Protein AF-A0A2A5M7R2-F1 (afdb_monomer)

Structure (mmCIF, N/CA/C/O backbone):
data_AF-A0A2A5M7R2-F1
#
_entry.id   AF-A0A2A5M7R2-F1
#
loop_
_atom_site.group_PDB
_atom_site.id
_atom_site.type_symbol
_atom_site.label_atom_id
_atom_site.label_alt_id
_atom_site.label_comp_id
_atom_site.label_asym_id
_atom_site.label_entity_id
_atom_site.label_seq_id
_atom_site.pdbx_PDB_ins_code
_atom_site.Cartn_x
_atom_site.Cartn_y
_atom_site.Cartn_z
_atom_site.occupancy
_atom_site.B_iso_or_equiv
_atom_site.auth_seq_id
_atom_site.auth_comp_id
_atom_site.auth_asym_id
_atom_site.auth_atom_id
_atom_site.pdbx_PDB_model_num
ATOM 1 N N . ILE A 1 1 ? -10.253 21.722 26.985 1.00 53.09 1 ILE A N 1
ATOM 2 C CA . ILE A 1 1 ? -9.521 22.889 26.438 1.00 53.09 1 ILE A CA 1
ATOM 3 C C . ILE A 1 1 ? -8.121 22.815 27.027 1.00 53.09 1 ILE A C 1
ATOM 5 O O . ILE A 1 1 ? -8.034 22.619 28.236 1.00 53.09 1 ILE A O 1
ATOM 9 N N . SER A 1 2 ? -7.071 22.820 26.198 1.00 48.84 2 SER A N 1
ATOM 10 C CA . SER A 1 2 ? -5.687 22.763 26.700 1.00 48.84 2 SER A CA 1
ATOM 11 C C . SER A 1 2 ? -5.364 24.008 27.546 1.00 48.84 2 SER A C 1
ATOM 13 O O . SER A 1 2 ? -5.821 25.094 27.187 1.00 48.84 2 SER A O 1
ATOM 15 N N . PRO A 1 3 ? -4.591 23.892 28.643 1.00 60.12 3 PRO A N 1
ATOM 16 C CA . PRO A 1 3 ? -4.124 25.047 29.416 1.00 60.12 3 PRO A CA 1
ATOM 17 C C . PRO A 1 3 ? -3.157 25.957 28.640 1.00 60.12 3 PRO A C 1
ATOM 19 O O . PRO A 1 3 ? -2.961 27.103 29.028 1.00 60.12 3 PRO A O 1
ATOM 22 N N . GLU A 1 4 ? -2.546 25.450 27.566 1.00 66.62 4 GLU A N 1
ATOM 23 C CA . GLU A 1 4 ? -1.441 26.109 26.853 1.00 66.62 4 GLU A CA 1
ATOM 24 C C . GLU A 1 4 ? -1.892 26.871 25.593 1.00 66.62 4 GLU A C 1
ATOM 26 O O . GLU A 1 4 ? -1.199 27.774 25.133 1.00 66.62 4 GLU A O 1
ATOM 31 N N . ALA A 1 5 ? -3.061 26.533 25.038 1.00 68.31 5 ALA A N 1
ATOM 32 C CA . ALA A 1 5 ? -3.663 27.185 23.871 1.00 68.31 5 ALA A CA 1
ATOM 33 C C . ALA A 1 5 ? -5.148 26.776 23.737 1.00 68.31 5 ALA A C 1
ATOM 35 O O . ALA A 1 5 ? -5.530 25.721 24.253 1.00 68.31 5 ALA A O 1
ATOM 36 N N . PRO A 1 6 ? -6.003 27.526 23.008 1.00 74.50 6 PRO A N 1
ATOM 37 C CA . PRO A 1 6 ? -7.401 27.159 22.754 1.00 74.50 6 PRO A CA 1
ATOM 38 C C . PRO A 1 6 ? -7.508 26.019 21.723 1.00 74.50 6 PRO A C 1
ATOM 40 O O . PRO A 1 6 ? -8.129 26.153 20.673 1.00 74.50 6 PRO A O 1
ATOM 43 N N . VAL A 1 7 ? -6.875 24.883 22.016 1.00 75.75 7 VAL A N 1
ATOM 44 C CA . VAL A 1 7 ? -6.846 23.695 21.161 1.00 75.75 7 VAL A CA 1
ATOM 45 C C . VAL A 1 7 ? -7.734 22.589 21.724 1.00 75.75 7 VAL A C 1
ATOM 47 O O . VAL A 1 7 ? -7.932 22.450 22.942 1.00 75.75 7 VAL A O 1
ATOM 50 N N . LEU A 1 8 ? -8.275 21.788 20.809 1.00 74.31 8 LEU A N 1
ATOM 51 C CA . LEU A 1 8 ? -8.975 20.554 21.131 1.00 74.31 8 LEU A CA 1
ATOM 52 C C . LEU A 1 8 ? -7.953 19.513 21.591 1.00 74.31 8 LEU A C 1
ATOM 54 O O . LEU A 1 8 ? -6.970 19.251 20.904 1.00 74.31 8 LEU A O 1
ATOM 58 N N . VAL A 1 9 ? -8.202 18.911 22.752 1.00 78.94 9 VAL A N 1
ATOM 59 C CA . VAL A 1 9 ? -7.419 17.777 23.248 1.00 78.94 9 VAL A CA 1
ATOM 60 C C . VAL A 1 9 ? -8.272 16.536 23.059 1.00 78.94 9 VAL A C 1
ATOM 62 O O . VAL A 1 9 ? -9.350 16.433 23.645 1.00 78.94 9 VAL A O 1
ATOM 65 N N . ALA A 1 10 ? -7.802 15.611 22.229 1.00 77.94 10 ALA A N 1
ATOM 66 C CA . ALA A 1 10 ? -8.436 14.320 22.018 1.00 77.94 10 ALA A CA 1
ATOM 67 C C . ALA A 1 10 ? -7.533 13.222 22.580 1.00 77.94 10 ALA A C 1
ATOM 69 O O . ALA A 1 10 ? -6.323 13.229 22.364 1.00 77.94 10 ALA A O 1
ATOM 70 N N . LYS A 1 11 ? -8.128 12.271 23.301 1.00 82.81 11 LYS A N 1
ATOM 71 C CA . LYS A 1 11 ? -7.448 11.045 23.717 1.00 82.81 11 LYS A CA 1
ATOM 72 C C . LYS A 1 11 ? -7.820 9.942 22.736 1.00 82.81 11 LYS A C 1
ATOM 74 O O . LYS A 1 11 ? -9.005 9.660 22.568 1.00 82.81 11 LYS A O 1
ATOM 79 N N . THR A 1 12 ? -6.828 9.303 22.126 1.00 85.38 12 THR A N 1
ATOM 80 C CA . THR A 1 12 ? -7.059 8.133 21.275 1.00 85.38 12 THR A CA 1
ATOM 81 C C . THR A 1 12 ? -7.643 7.002 22.119 1.00 85.38 12 THR A C 1
ATOM 83 O O . THR A 1 12 ? -7.017 6.544 23.073 1.00 85.38 12 THR A O 1
ATOM 86 N N . LEU A 1 13 ? -8.866 6.579 21.792 1.00 88.94 13 LEU A N 1
ATOM 87 C CA . LEU A 1 13 ? -9.530 5.436 22.431 1.00 88.94 13 LEU A CA 1
ATOM 88 C C . LEU A 1 13 ? -9.372 4.153 21.612 1.00 88.94 13 LEU A C 1
ATOM 90 O O . LEU A 1 13 ? -9.287 3.067 22.175 1.00 88.94 13 LEU A O 1
ATOM 94 N N . LYS A 1 14 ? -9.352 4.290 20.285 1.00 90.75 14 LYS A N 1
ATOM 95 C CA . LYS A 1 14 ? -9.237 3.202 19.319 1.00 90.75 14 LYS A CA 1
ATOM 96 C C . LYS A 1 14 ? -8.554 3.727 18.062 1.00 90.75 14 LYS A C 1
ATOM 98 O O . LYS A 1 14 ? -8.818 4.858 17.658 1.00 90.75 14 LYS A O 1
ATOM 103 N N . GLU A 1 15 ? -7.729 2.891 17.448 1.00 91.56 15 GLU A N 1
ATOM 104 C CA . GLU A 1 15 ? -7.171 3.113 16.119 1.00 91.56 15 GLU A CA 1
ATOM 105 C C . GLU A 1 15 ? -7.594 1.952 15.214 1.00 91.56 15 GLU A C 1
ATOM 107 O O . GLU A 1 15 ? -7.487 0.791 15.604 1.00 91.56 15 GLU A O 1
ATOM 112 N N . ASP A 1 16 ? -8.104 2.269 14.024 1.00 92.12 16 ASP A N 1
ATOM 113 C CA . ASP A 1 16 ? -8.457 1.292 12.995 1.00 92.12 16 ASP A CA 1
ATOM 114 C C . ASP A 1 16 ? -7.755 1.687 11.692 1.00 92.12 16 ASP A C 1
ATOM 116 O O . ASP A 1 16 ? -7.996 2.774 11.161 1.00 92.12 16 ASP A O 1
ATOM 120 N N . LYS A 1 17 ? -6.928 0.794 11.142 1.00 93.44 17 LYS A N 1
ATOM 121 C CA . LYS A 1 17 ? -6.330 0.961 9.810 1.00 93.44 17 LYS A CA 1
ATOM 122 C C . LYS A 1 17 ? -7.195 0.263 8.767 1.00 93.44 17 LYS A C 1
ATOM 124 O O . LYS A 1 17 ? -7.695 -0.837 8.997 1.00 93.44 17 LYS A O 1
ATOM 129 N N . ARG A 1 18 ? -7.403 0.914 7.624 1.00 94.50 18 ARG A N 1
ATOM 130 C CA . ARG A 1 18 ? -8.214 0.386 6.519 1.00 94.50 18 ARG A CA 1
ATOM 131 C C . ARG A 1 18 ? -7.524 0.641 5.192 1.00 94.50 18 ARG A C 1
ATOM 133 O O . ARG A 1 18 ? -6.861 1.660 5.022 1.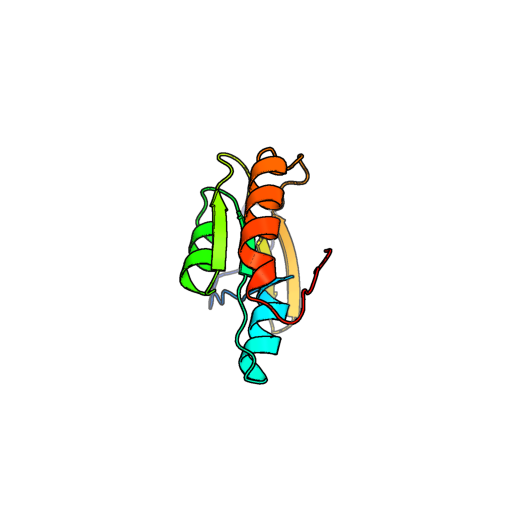00 94.50 18 ARG A O 1
ATOM 140 N N . LEU A 1 19 ? -7.733 -0.275 4.255 1.00 95.31 19 LEU A N 1
ATOM 141 C CA . LEU A 1 19 ? -7.317 -0.112 2.869 1.00 95.31 19 LEU A CA 1
ATOM 142 C C . LEU A 1 19 ? -8.122 1.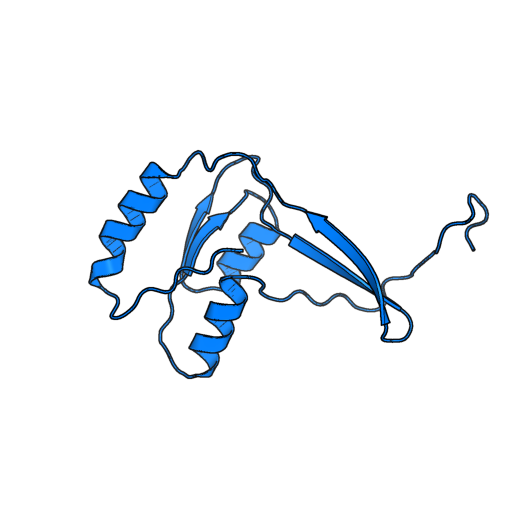029 2.222 1.00 95.31 19 LEU A C 1
ATOM 144 O O . LEU A 1 19 ? -9.333 1.131 2.422 1.00 95.31 19 LEU A O 1
ATOM 148 N N . GLY A 1 20 ? -7.443 1.896 1.472 1.00 93.69 20 GLY A N 1
ATOM 149 C CA . GLY A 1 20 ? -8.022 3.050 0.777 1.00 93.69 20 GLY A CA 1
ATOM 150 C C . GLY A 1 20 ? -7.680 3.050 -0.715 1.00 93.69 20 GLY A C 1
ATOM 151 O O . GLY A 1 20 ? -6.860 2.251 -1.160 1.00 93.69 20 GLY A O 1
ATOM 152 N N . GLY A 1 21 ? -8.319 3.926 -1.496 1.00 93.62 21 GLY A N 1
ATOM 153 C CA . GLY A 1 21 ? -8.060 4.060 -2.937 1.00 93.62 21 GLY A CA 1
ATOM 154 C C . GLY A 1 21 ? -8.147 2.724 -3.686 1.00 93.62 21 GLY A C 1
ATOM 155 O O . GLY A 1 21 ? -9.072 1.936 -3.461 1.00 93.62 21 GLY A O 1
ATOM 156 N N . ALA A 1 22 ? -7.136 2.430 -4.507 1.00 95.50 22 ALA A N 1
ATOM 157 C CA . ALA A 1 22 ? -7.015 1.166 -5.235 1.00 95.50 22 ALA A CA 1
ATOM 158 C C . ALA A 1 22 ? -7.039 -0.074 -4.318 1.00 95.50 22 ALA A C 1
ATOM 160 O O . ALA A 1 22 ? -7.607 -1.105 -4.675 1.00 95.50 22 ALA A O 1
ATOM 161 N N . ALA A 1 23 ? -6.502 0.019 -3.098 1.00 96.38 23 ALA A N 1
ATOM 162 C CA . ALA A 1 23 ? -6.521 -1.087 -2.142 1.00 96.38 23 ALA A CA 1
ATOM 163 C C . ALA A 1 23 ? -7.932 -1.373 -1.589 1.00 96.38 23 ALA A C 1
ATOM 165 O O . ALA A 1 23 ? -8.257 -2.511 -1.252 1.00 96.38 23 ALA A O 1
ATOM 166 N N . ASN A 1 24 ? -8.805 -0.362 -1.531 1.00 96.69 24 ASN A N 1
ATOM 167 C CA . ASN A 1 24 ? -10.218 -0.570 -1.208 1.00 96.69 24 ASN A CA 1
ATOM 168 C C . ASN A 1 24 ? -10.959 -1.253 -2.370 1.00 96.69 24 ASN A C 1
ATOM 170 O O . ASN A 1 24 ? -11.775 -2.145 -2.144 1.00 96.69 24 ASN A O 1
ATOM 174 N N . VAL A 1 25 ? -10.637 -0.888 -3.617 1.00 96.69 25 VAL A N 1
ATOM 175 C CA . VAL A 1 25 ? -11.150 -1.584 -4.811 1.00 96.69 25 VAL A CA 1
ATOM 176 C C . VAL A 1 25 ? -10.716 -3.051 -4.801 1.00 96.69 25 VAL A C 1
ATOM 178 O O . VAL A 1 25 ? -11.551 -3.934 -4.993 1.00 96.69 25 VAL A O 1
ATOM 181 N N . TYR A 1 26 ? -9.447 -3.321 -4.482 1.00 97.12 26 TYR A N 1
ATOM 182 C CA . TYR A 1 26 ? -8.926 -4.674 -4.290 1.00 97.12 26 TYR A CA 1
ATOM 183 C C . TYR A 1 26 ? -9.751 -5.465 -3.268 1.00 97.12 26 TYR A C 1
ATOM 185 O O . TYR A 1 26 ? -10.197 -6.575 -3.562 1.00 97.12 26 TYR A O 1
ATOM 193 N N . ALA A 1 27 ? -9.992 -4.888 -2.085 1.00 96.88 27 ALA A N 1
ATOM 194 C CA . ALA A 1 27 ? -10.744 -5.544 -1.018 1.00 96.88 27 ALA A CA 1
ATOM 195 C C . ALA A 1 27 ? -12.185 -5.876 -1.442 1.00 96.88 27 ALA A C 1
ATOM 197 O O . ALA A 1 27 ? -12.678 -6.969 -1.159 1.00 96.88 27 ALA A O 1
ATOM 198 N N . ASN A 1 28 ? -12.837 -4.968 -2.173 1.00 97.00 28 ASN A N 1
ATOM 199 C CA . ASN A 1 28 ? -14.178 -5.191 -2.712 1.00 97.00 28 ASN A CA 1
ATOM 200 C C . ASN A 1 28 ? -14.203 -6.295 -3.779 1.00 97.00 28 ASN A C 1
ATOM 202 O O . ASN A 1 28 ? -15.088 -7.140 -3.770 1.00 97.00 28 ASN A O 1
ATOM 206 N N . LEU A 1 29 ? -13.227 -6.337 -4.687 1.00 96.94 29 LEU A N 1
ATOM 207 C CA . LEU A 1 29 ? -13.152 -7.403 -5.692 1.00 96.94 29 LEU A CA 1
ATOM 208 C C . LEU A 1 29 ? -12.863 -8.767 -5.048 1.00 96.94 29 LEU A C 1
ATOM 210 O O . LEU A 1 29 ? -13.481 -9.769 -5.414 1.00 96.94 29 LEU A O 1
ATOM 214 N N . LYS A 1 30 ? -11.982 -8.806 -4.041 1.00 96.81 30 LYS A N 1
ATOM 215 C CA . LYS A 1 30 ? -11.722 -10.017 -3.251 1.00 96.81 30 LYS A CA 1
ATOM 216 C C . LYS A 1 30 ? -12.971 -10.509 -2.521 1.00 96.81 30 LYS A C 1
ATOM 218 O O . LYS A 1 30 ? -13.213 -11.713 -2.515 1.00 96.81 30 LYS A O 1
ATOM 223 N N . SER A 1 31 ? -13.780 -9.617 -1.942 1.00 96.94 31 SER A N 1
ATOM 224 C CA . SER A 1 31 ? -15.012 -10.012 -1.238 1.00 96.94 31 SER A CA 1
ATOM 225 C C . SER A 1 31 ? -16.083 -10.585 -2.175 1.00 96.94 31 SER A C 1
ATOM 227 O O . SER A 1 31 ? -16.886 -11.412 -1.749 1.00 96.94 31 SER A O 1
ATOM 229 N N . LEU A 1 32 ? -16.044 -10.220 -3.460 1.00 97.25 32 LEU A N 1
ATOM 230 C CA . LEU A 1 32 ? -16.872 -10.804 -4.520 1.00 97.25 32 LEU A CA 1
ATOM 231 C C . LEU A 1 32 ? -16.325 -12.140 -5.064 1.00 97.25 32 LEU A C 1
ATOM 233 O O . LEU A 1 32 ? -16.931 -12.729 -5.957 1.00 97.25 32 LEU A O 1
ATOM 237 N N . GLY A 1 33 ? -15.196 -12.631 -4.542 1.00 97.00 33 GLY A N 1
ATOM 238 C CA . GLY A 1 33 ? -14.599 -13.913 -4.927 1.00 97.00 33 GLY A CA 1
ATOM 239 C C . GLY A 1 33 ? -13.645 -13.853 -6.122 1.00 97.00 33 GLY A C 1
ATOM 240 O O . GLY A 1 33 ? -13.248 -14.903 -6.627 1.00 97.00 33 GLY A O 1
ATOM 241 N N . ALA A 1 34 ? -13.252 -12.662 -6.584 1.00 96.88 34 ALA A N 1
ATOM 242 C CA . ALA A 1 34 ? -12.238 -12.543 -7.630 1.00 96.88 34 ALA A CA 1
ATOM 243 C C . ALA A 1 34 ? -10.841 -12.922 -7.099 1.00 96.88 34 ALA A C 1
ATOM 245 O O . ALA A 1 34 ? -10.508 -12.649 -5.941 1.00 96.88 34 ALA A O 1
ATOM 246 N N . ASP A 1 35 ? -9.979 -13.495 -7.949 1.00 96.00 35 ASP A N 1
ATOM 247 C CA . ASP A 1 35 ? -8.539 -13.436 -7.683 1.00 96.00 35 ASP A CA 1
ATOM 248 C C . ASP A 1 35 ? -8.013 -12.085 -8.161 1.00 96.00 35 ASP A C 1
ATOM 250 O O . ASP A 1 35 ? -8.214 -11.695 -9.308 1.00 96.00 35 ASP A O 1
ATOM 254 N N . VAL A 1 36 ? -7.393 -11.352 -7.245 1.00 97.19 36 VAL A N 1
ATOM 255 C CA . VAL A 1 36 ? -7.005 -9.957 -7.432 1.00 97.19 36 VAL A CA 1
ATOM 256 C C . VAL A 1 36 ? -5.543 -9.834 -7.054 1.00 97.19 36 VAL A C 1
ATOM 258 O O . VAL A 1 36 ? -5.106 -10.405 -6.047 1.00 97.19 36 VAL A O 1
ATOM 261 N N . PHE A 1 37 ? -4.815 -9.072 -7.859 1.00 97.38 37 PHE A N 1
ATOM 262 C CA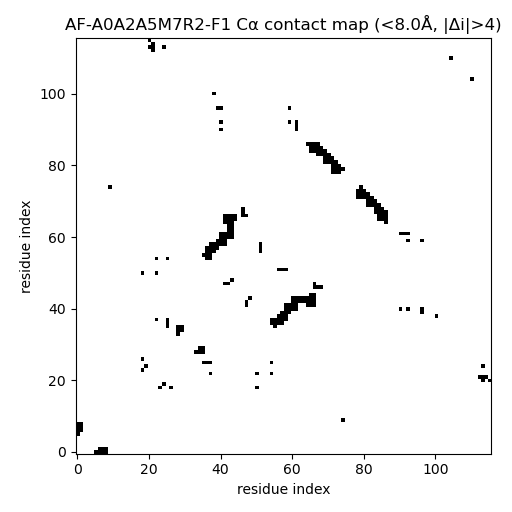 . PHE A 1 37 ? -3.415 -8.741 -7.670 1.00 97.38 37 PHE A CA 1
ATOM 263 C C . PHE A 1 37 ? -3.267 -7.221 -7.681 1.00 97.38 37 PHE A C 1
ATOM 265 O O . PHE A 1 37 ? -3.840 -6.557 -8.544 1.00 97.38 37 PHE A O 1
ATOM 272 N N . ALA A 1 38 ? -2.557 -6.675 -6.699 1.00 97.56 38 ALA A N 1
ATOM 273 C CA . ALA A 1 38 ? -2.259 -5.249 -6.631 1.00 97.56 38 ALA A CA 1
ATOM 274 C C . ALA A 1 38 ? -0.888 -4.957 -7.256 1.00 97.56 38 ALA A C 1
ATOM 276 O O . ALA A 1 38 ? 0.051 -5.727 -7.077 1.00 97.56 38 ALA A O 1
ATOM 277 N N . LEU A 1 39 ? -0.777 -3.838 -7.966 1.00 97.12 39 LEU A N 1
ATOM 278 C CA . LEU A 1 39 ? 0.468 -3.355 -8.555 1.00 97.12 39 LEU A CA 1
ATOM 279 C C . LEU A 1 39 ? 0.553 -1.842 -8.333 1.00 97.12 39 LEU A C 1
ATOM 281 O O . LEU A 1 39 ? -0.442 -1.145 -8.533 1.00 97.12 39 LEU A O 1
ATOM 285 N N . GLY A 1 40 ? 1.707 -1.329 -7.907 1.00 96.00 40 GLY A N 1
ATOM 286 C CA . GLY A 1 40 ? 1.891 0.113 -7.724 1.00 96.00 40 GLY A CA 1
ATOM 287 C C . GLY A 1 40 ? 3.210 0.497 -7.062 1.00 96.00 40 GLY A C 1
ATOM 288 O O . GLY A 1 40 ? 4.052 -0.354 -6.786 1.00 96.00 40 GLY A O 1
ATOM 289 N N . VAL A 1 41 ? 3.373 1.792 -6.784 1.00 97.00 41 VAL A N 1
ATOM 290 C CA . VAL 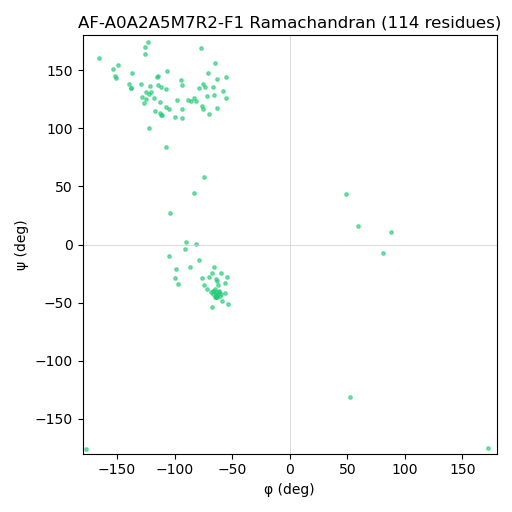A 1 41 ? 4.532 2.333 -6.056 1.00 97.00 41 VAL A CA 1
ATOM 291 C C . VAL A 1 41 ? 4.120 2.761 -4.655 1.00 97.00 41 VAL A C 1
ATOM 293 O O . VAL A 1 41 ? 3.120 3.459 -4.479 1.00 97.00 41 VAL A O 1
ATOM 296 N N . VAL A 1 42 ? 4.914 2.374 -3.661 1.00 97.31 42 VAL A N 1
ATOM 297 C CA . VAL A 1 42 ? 4.764 2.801 -2.266 1.00 97.31 42 VAL A CA 1
ATOM 298 C C . VAL A 1 42 ? 6.071 3.400 -1.746 1.00 97.31 42 VAL A C 1
ATOM 300 O O . VAL A 1 42 ? 7.135 3.248 -2.349 1.00 97.31 42 VAL A O 1
ATOM 303 N N . GLY A 1 43 ? 5.976 4.121 -0.635 1.00 97.62 43 GLY A N 1
ATOM 304 C CA . GLY A 1 43 ? 7.123 4.626 0.106 1.00 97.62 43 GLY A CA 1
ATOM 305 C C . GLY A 1 43 ? 7.806 3.555 0.950 1.00 97.62 43 GLY A C 1
ATOM 306 O O . GLY A 1 43 ? 7.264 2.474 1.190 1.00 97.62 43 GLY A O 1
ATOM 307 N N . ASP A 1 44 ? 8.984 3.885 1.471 1.00 97.19 44 ASP A N 1
ATOM 308 C CA . ASP A 1 44 ? 9.715 3.098 2.467 1.00 97.19 44 ASP A CA 1
ATOM 309 C C . ASP A 1 44 ? 9.227 3.364 3.906 1.00 97.19 44 ASP A C 1
ATOM 311 O O . ASP A 1 44 ? 10.013 3.503 4.842 1.00 97.19 44 ASP A O 1
ATOM 315 N N . ASP A 1 45 ? 7.906 3.417 4.088 1.00 96.69 45 ASP A N 1
ATOM 316 C CA . ASP A 1 45 ? 7.238 3.747 5.348 1.00 96.69 45 ASP A CA 1
ATOM 317 C C . ASP A 1 45 ? 6.267 2.649 5.830 1.00 96.69 45 ASP A C 1
ATOM 319 O O . ASP A 1 45 ? 6.027 1.633 5.174 1.00 96.69 45 ASP A O 1
ATOM 323 N N . GLU A 1 46 ? 5.713 2.835 7.031 1.00 96.25 46 GLU A N 1
ATOM 324 C CA . GLU A 1 46 ? 4.803 1.869 7.664 1.00 96.25 46 GLU A CA 1
ATOM 325 C C . GLU A 1 46 ? 3.491 1.683 6.889 1.00 96.25 46 GLU A C 1
ATOM 327 O O . GLU A 1 46 ? 2.910 0.599 6.902 1.00 96.25 46 GLU A O 1
ATOM 332 N N . SER A 1 47 ? 3.026 2.716 6.184 1.00 96.25 47 SER A N 1
ATOM 333 C CA . SER A 1 47 ? 1.854 2.624 5.310 1.00 96.25 47 SER A CA 1
ATOM 334 C C . SER A 1 47 ? 2.148 1.740 4.09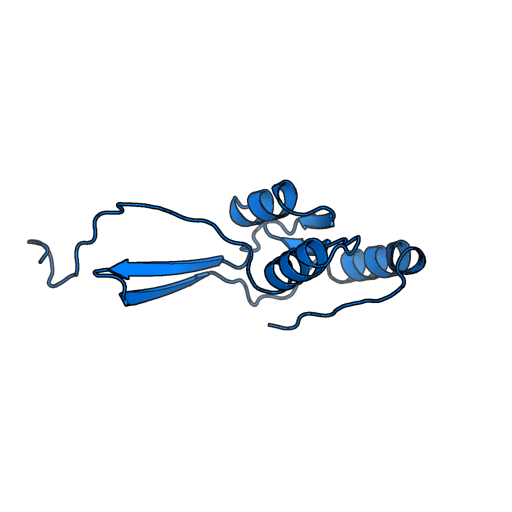3 1.00 96.25 47 SER A C 1
ATOM 336 O O . SER A 1 47 ? 1.323 0.901 3.730 1.00 96.25 47 SER A O 1
ATOM 338 N N . GLY A 1 48 ? 3.343 1.859 3.507 1.00 97.06 48 GLY A N 1
ATOM 339 C CA . GLY A 1 48 ? 3.811 0.993 2.426 1.00 97.06 48 GLY A CA 1
ATOM 340 C C . GLY A 1 48 ? 3.962 -0.462 2.868 1.00 97.06 48 GLY A C 1
ATOM 341 O O . GLY A 1 48 ? 3.556 -1.373 2.144 1.00 97.06 48 GLY A O 1
ATOM 342 N N . LYS A 1 49 ? 4.480 -0.709 4.078 1.00 97.38 49 LYS A N 1
ATOM 343 C CA . LYS A 1 49 ? 4.531 -2.063 4.668 1.00 97.38 49 LYS A CA 1
ATOM 344 C C . LYS A 1 49 ? 3.137 -2.637 4.901 1.00 97.38 49 LYS A C 1
ATOM 346 O O . LYS A 1 49 ? 2.872 -3.769 4.513 1.00 97.38 49 LYS A O 1
ATOM 351 N N . PHE A 1 50 ? 2.223 -1.836 5.451 1.00 97.06 50 PHE A N 1
ATOM 352 C CA . PHE A 1 50 ? 0.841 -2.251 5.682 1.00 97.06 50 PHE A CA 1
ATOM 353 C C . PHE A 1 50 ? 0.158 -2.721 4.388 1.00 97.06 50 PHE A C 1
ATOM 355 O O . PHE A 1 50 ? -0.532 -3.740 4.397 1.00 97.06 50 PHE A O 1
ATOM 362 N N . LEU A 1 51 ? 0.368 -2.024 3.265 1.00 97.81 51 LEU A N 1
ATOM 363 C CA . LEU A 1 51 ? -0.157 -2.455 1.965 1.00 97.81 51 LEU A CA 1
ATOM 364 C C . LEU A 1 51 ? 0.454 -3.789 1.509 1.00 97.81 51 LEU A C 1
ATOM 366 O O . LEU A 1 51 ? -0.292 -4.675 1.099 1.00 97.81 51 LEU A O 1
ATOM 370 N N . GLN A 1 52 ? 1.772 -3.959 1.636 1.00 97.31 52 GLN A N 1
ATOM 371 C CA . GLN A 1 52 ? 2.467 -5.203 1.274 1.00 97.31 52 GLN A CA 1
ATOM 372 C C . GLN A 1 52 ? 2.015 -6.409 2.114 1.00 97.31 52 GLN A C 1
ATOM 374 O O . GLN A 1 52 ? 1.924 -7.518 1.599 1.00 97.31 52 GLN A O 1
ATOM 379 N N . GLU A 1 53 ? 1.697 -6.206 3.393 1.00 97.12 53 GLU A N 1
ATOM 380 C CA . GLU A 1 53 ? 1.242 -7.275 4.293 1.00 97.12 53 GLU A CA 1
ATOM 381 C C . GLU A 1 53 ? -0.219 -7.686 4.056 1.00 97.12 53 GLU A C 1
ATOM 383 O O . GLU A 1 53 ? -0.593 -8.828 4.323 1.00 97.12 53 GLU A O 1
ATOM 388 N N . ASN A 1 54 ? -1.061 -6.766 3.573 1.00 96.75 54 ASN A N 1
ATOM 389 C CA . ASN A 1 54 ? -2.510 -6.975 3.468 1.00 96.75 54 ASN A CA 1
ATOM 390 C C . ASN A 1 54 ? -3.000 -7.234 2.036 1.00 96.75 54 ASN A C 1
ATOM 392 O O . ASN A 1 54 ? -4.164 -7.596 1.844 1.00 96.75 54 ASN A O 1
ATOM 396 N N . LEU A 1 55 ? -2.147 -7.049 1.028 1.00 97.44 55 LEU A N 1
ATOM 397 C CA . LEU A 1 55 ? -2.496 -7.215 -0.379 1.00 97.44 55 LEU A CA 1
ATOM 398 C C . LEU A 1 55 ? -1.582 -8.254 -1.027 1.00 97.44 55 LEU A C 1
ATOM 400 O O . LEU A 1 55 ? -0.362 -8.137 -0.983 1.00 97.44 55 LEU A O 1
ATOM 404 N N . LYS A 1 56 ? -2.170 -9.234 -1.723 1.00 97.00 56 LYS A N 1
ATOM 405 C CA . LYS A 1 56 ? -1.414 -10.030 -2.701 1.00 97.00 56 LYS A CA 1
ATOM 406 C C . LYS A 1 56 ? -1.109 -9.115 -3.883 1.00 97.00 56 LYS A C 1
ATOM 408 O O . LYS A 1 56 ? -2.033 -8.713 -4.595 1.00 97.00 56 LYS A O 1
ATOM 413 N N . GLY A 1 57 ? 0.156 -8.791 -4.083 1.00 96.12 57 GLY A N 1
ATOM 414 C CA . GLY A 1 57 ? 0.580 -7.859 -5.112 1.00 96.12 57 GLY A CA 1
ATOM 415 C C . GLY A 1 57 ? 2.089 -7.718 -5.178 1.00 96.12 57 GLY A C 1
ATOM 416 O O . GLY A 1 57 ? 2.818 -8.389 -4.449 1.00 96.12 57 GLY A O 1
ATOM 417 N N . GLU A 1 58 ? 2.531 -6.821 -6.044 1.00 96.81 58 GLU A N 1
ATOM 418 C CA . GLU A 1 58 ? 3.924 -6.420 -6.171 1.00 96.81 58 GLU A CA 1
ATOM 419 C C . GLU A 1 58 ? 3.994 -4.897 -6.116 1.00 96.81 58 GLU A C 1
ATOM 421 O O . GLU A 1 58 ? 3.263 -4.197 -6.817 1.00 96.81 58 GLU A O 1
ATOM 426 N N . PHE A 1 59 ? 4.827 -4.381 -5.218 1.00 97.88 59 PHE A N 1
ATOM 427 C CA . PHE A 1 59 ? 4.938 -2.952 -4.968 1.00 97.88 59 PHE A CA 1
ATOM 428 C C . PHE A 1 59 ? 6.385 -2.521 -5.137 1.00 97.88 59 PHE A C 1
ATOM 430 O O . PHE A 1 59 ? 7.278 -3.056 -4.479 1.00 97.88 59 PHE A O 1
ATOM 437 N N . LEU A 1 60 ? 6.613 -1.533 -5.997 1.00 98.00 60 LEU A N 1
ATOM 438 C CA . LEU A 1 60 ? 7.918 -0.900 -6.111 1.00 98.00 60 LEU A CA 1
ATOM 439 C C . LEU A 1 60 ? 8.095 0.098 -4.966 1.00 98.00 60 LEU A C 1
ATOM 441 O O . LEU A 1 60 ? 7.187 0.871 -4.658 1.00 98.00 60 LEU A O 1
ATOM 445 N N . ILE A 1 61 ? 9.266 0.078 -4.332 1.00 98.06 61 ILE A N 1
ATOM 446 C CA . ILE A 1 61 ? 9.564 0.936 -3.183 1.00 98.06 61 ILE A CA 1
ATOM 447 C C . ILE A 1 61 ? 10.384 2.139 -3.644 1.00 98.06 61 ILE A C 1
ATOM 449 O O . ILE A 1 61 ? 11.570 2.007 -3.954 1.00 98.06 61 ILE A O 1
ATOM 453 N N . GLN A 1 62 ? 9.776 3.324 -3.637 1.00 97.75 62 GLN A N 1
ATOM 454 C CA . GLN A 1 62 ? 10.481 4.578 -3.893 1.00 97.75 62 GLN A CA 1
ATOM 455 C C . GLN A 1 62 ? 10.923 5.204 -2.570 1.00 97.75 62 GLN A C 1
ATOM 457 O O . GLN A 1 62 ? 10.107 5.732 -1.814 1.00 97.75 62 GLN A O 1
ATOM 462 N N . LYS A 1 63 ? 12.232 5.179 -2.306 1.00 96.50 63 LYS A N 1
ATOM 463 C CA . LYS A 1 63 ? 12.809 5.784 -1.097 1.00 96.50 63 LYS A CA 1
ATOM 464 C C . LYS A 1 63 ? 12.478 7.272 -1.002 1.00 96.50 63 LYS A C 1
ATOM 466 O O . LYS A 1 63 ? 12.682 8.012 -1.964 1.00 96.50 63 LYS A O 1
ATOM 471 N N . GLY A 1 64 ? 12.015 7.706 0.166 1.00 94.62 64 GLY A N 1
ATOM 472 C CA . GLY A 1 64 ? 11.686 9.104 0.448 1.00 94.62 64 GLY A CA 1
ATOM 473 C C . GLY A 1 64 ? 10.312 9.559 -0.052 1.00 94.62 64 GLY A C 1
ATOM 474 O O . GLY A 1 64 ? 9.897 10.661 0.304 1.00 94.62 64 GLY A O 1
ATOM 475 N N . ARG A 1 65 ? 9.586 8.728 -0.814 1.00 95.50 65 ARG A N 1
ATOM 476 C CA . ARG A 1 65 ? 8.173 8.970 -1.132 1.00 95.50 65 ARG A CA 1
ATOM 477 C C . ARG A 1 65 ? 7.331 8.646 0.096 1.00 95.50 65 ARG A C 1
ATOM 479 O O . ARG A 1 65 ? 7.540 7.611 0.720 1.00 95.50 65 ARG A O 1
ATOM 486 N N . LYS A 1 66 ? 6.333 9.473 0.405 1.00 95.88 66 LYS A N 1
ATOM 487 C CA . LYS A 1 66 ? 5.309 9.105 1.394 1.00 95.88 66 LYS A CA 1
ATOM 488 C C . LYS A 1 66 ? 4.217 8.261 0.749 1.00 95.88 66 LYS A C 1
ATOM 490 O O . LYS A 1 66 ? 3.592 8.693 -0.223 1.00 95.88 66 LYS A O 1
ATOM 495 N N . THR A 1 67 ? 3.938 7.088 1.307 1.00 96.62 67 THR A N 1
ATOM 496 C CA . THR A 1 67 ? 2.759 6.306 0.927 1.00 96.62 67 THR A CA 1
ATOM 497 C C . THR A 1 67 ? 1.497 7.075 1.332 1.00 96.62 67 THR A C 1
ATOM 499 O O . THR A 1 67 ? 1.384 7.459 2.500 1.00 96.62 67 THR A O 1
ATOM 502 N N . PRO A 1 68 ? 0.529 7.284 0.417 1.00 95.12 68 PRO A N 1
ATOM 503 C CA . PRO A 1 68 ? -0.679 8.039 0.723 1.00 95.12 68 PRO A CA 1
ATOM 504 C C . PRO A 1 68 ? -1.431 7.486 1.936 1.00 95.12 68 PRO A C 1
ATOM 506 O O . PRO A 1 68 ? -1.799 6.310 1.988 1.00 95.12 68 PRO A O 1
ATOM 509 N N . PHE A 1 69 ? -1.699 8.355 2.905 1.00 94.81 69 PHE A N 1
ATOM 510 C CA . PHE A 1 69 ? -2.388 8.030 4.143 1.00 94.81 69 PHE A CA 1
ATOM 511 C C . PHE A 1 69 ? -3.388 9.131 4.497 1.00 94.81 69 PHE A C 1
ATOM 513 O O . PHE A 1 69 ? -3.100 10.324 4.421 1.00 94.81 69 PHE A O 1
ATOM 520 N N . LYS A 1 70 ? -4.603 8.727 4.877 1.00 94.06 70 LYS A N 1
ATOM 521 C CA . LYS A 1 70 ? -5.698 9.642 5.218 1.00 94.06 70 LYS A CA 1
ATOM 522 C C . LYS A 1 70 ? -6.152 9.343 6.643 1.00 94.06 70 LYS A C 1
ATOM 524 O O . LYS A 1 70 ? -6.910 8.400 6.875 1.00 94.06 70 LYS A O 1
ATOM 529 N N . ASN A 1 71 ? -5.698 10.148 7.598 1.00 93.56 71 ASN A N 1
ATOM 530 C CA . ASN A 1 71 ? -6.054 10.002 9.002 1.00 93.56 71 ASN A CA 1
ATOM 531 C C . ASN A 1 71 ? -7.373 10.725 9.296 1.00 93.56 71 ASN A C 1
ATOM 533 O O . ASN A 1 71 ? -7.507 11.926 9.050 1.00 93.56 71 ASN A O 1
ATOM 537 N N . ARG A 1 72 ? -8.360 10.004 9.832 1.00 93.19 72 ARG A N 1
ATOM 538 C CA . ARG A 1 72 ? -9.664 10.564 10.211 1.00 93.19 72 ARG A CA 1
ATOM 539 C C . ARG A 1 72 ? -9.793 10.550 11.723 1.00 93.19 72 ARG A C 1
ATOM 541 O O . ARG A 1 72 ? -9.938 9.492 12.327 1.00 93.19 72 ARG A O 1
ATOM 548 N N . ILE A 1 73 ? -9.798 11.734 12.323 1.00 92.56 73 ILE A N 1
ATOM 549 C CA . ILE A 1 73 ? -10.002 11.886 13.761 1.00 92.56 73 ILE A CA 1
ATOM 550 C C . ILE A 1 73 ? -11.503 11.995 14.011 1.00 92.56 73 ILE A C 1
ATOM 552 O O . ILE A 1 73 ? -12.186 12.849 13.437 1.00 92.56 73 ILE A O 1
ATOM 556 N N . MET A 1 74 ? -12.007 11.113 14.869 1.00 90.44 74 MET A N 1
ATOM 557 C CA . MET A 1 74 ? -13.423 10.989 15.205 1.00 90.44 74 MET A CA 1
ATOM 558 C C . MET A 1 74 ? -13.653 11.353 16.676 1.00 90.44 74 MET A C 1
ATOM 560 O O . MET A 1 74 ? -12.908 10.906 17.547 1.00 90.44 74 MET A O 1
ATOM 564 N N . ALA A 1 75 ? -14.709 12.111 16.970 1.00 89.81 75 ALA A N 1
ATOM 565 C CA . ALA A 1 75 ? -15.185 12.380 18.326 1.00 89.81 75 ALA A CA 1
ATOM 566 C C . ALA A 1 75 ? -16.718 12.335 18.352 1.00 89.81 75 ALA A C 1
ATOM 568 O O . ALA A 1 75 ? -17.359 12.837 17.436 1.00 89.81 75 ALA A O 1
ATOM 569 N N . HIS A 1 76 ? -17.317 11.724 19.381 1.00 87.19 76 HIS A N 1
ATOM 570 C CA . HIS A 1 76 ? -18.779 11.565 19.494 1.00 87.19 76 HIS A CA 1
ATOM 571 C C . HIS A 1 76 ? -19.442 11.020 18.206 1.00 87.19 76 HIS A C 1
ATOM 573 O O . HIS A 1 76 ? -20.474 11.519 17.768 1.00 87.19 76 HIS A O 1
ATOM 579 N N . ASN A 1 77 ? -18.825 10.009 17.576 1.00 85.62 77 ASN A N 1
ATOM 580 C CA . ASN A 1 77 ? -19.239 9.415 16.292 1.00 85.62 77 ASN A CA 1
ATOM 581 C C . ASN A 1 77 ? -19.284 10.382 15.091 1.00 85.62 77 ASN A C 1
ATOM 583 O O . ASN A 1 77 ? -19.839 10.039 14.049 1.00 85.62 77 ASN A O 1
ATOM 587 N N . GLN A 1 78 ? -18.665 11.558 15.194 1.00 89.69 78 GLN A N 1
ATOM 588 C CA . GLN A 1 78 ? -18.529 12.520 14.104 1.00 89.69 78 GLN A CA 1
ATOM 589 C C . GLN A 1 78 ? -17.061 12.705 13.722 1.00 89.69 78 GLN A C 1
ATOM 591 O O . GLN A 1 78 ? -16.175 12.666 14.578 1.00 89.69 78 GLN A O 1
ATOM 596 N N . GLN A 1 79 ? -16.796 12.899 12.429 1.00 90.25 79 GLN A N 1
ATOM 597 C CA . GLN A 1 79 ? -15.456 13.235 11.957 1.00 90.25 79 GLN A CA 1
ATOM 598 C C . GLN A 1 79 ? -15.171 14.700 12.272 1.00 90.25 79 GLN A C 1
ATOM 600 O O . GLN A 1 79 ? -15.872 15.582 11.785 1.00 90.25 79 GLN A O 1
ATOM 605 N N . VAL A 1 80 ? -14.137 14.947 13.074 1.00 92.25 80 VAL A N 1
ATOM 606 C CA . VAL A 1 80 ? -13.747 16.301 13.491 1.00 92.25 80 VAL A CA 1
ATOM 607 C C . VAL A 1 80 ? -12.582 16.851 12.679 1.00 92.25 80 VAL A C 1
ATOM 609 O O . VAL A 1 80 ? -12.489 18.059 12.495 1.00 92.25 80 VAL A O 1
ATOM 612 N N . LEU A 1 81 ? -11.698 15.982 12.178 1.00 92.12 81 LEU A N 1
ATOM 613 C CA . LEU A 1 81 ? -10.540 16.393 11.387 1.00 92.12 81 LEU A CA 1
ATOM 614 C C . LEU A 1 81 ? -10.133 15.296 10.399 1.00 92.12 81 LEU A C 1
ATOM 616 O O . LEU A 1 81 ? -10.246 14.101 10.690 1.00 92.12 81 LEU A O 1
ATOM 620 N N . ARG A 1 82 ? -9.662 15.717 9.222 1.00 93.38 82 ARG A N 1
ATOM 621 C CA . ARG A 1 82 ? -8.976 14.868 8.246 1.00 93.38 82 ARG A CA 1
ATOM 622 C C . ARG A 1 82 ? -7.559 15.394 8.063 1.00 93.38 82 ARG A C 1
ATOM 624 O O . ARG A 1 82 ? -7.399 16.580 7.791 1.00 93.38 82 ARG A O 1
ATOM 631 N N . LEU A 1 83 ? -6.572 14.525 8.228 1.00 92.88 83 LEU A N 1
ATOM 632 C CA . LEU A 1 83 ? -5.182 14.815 7.901 1.00 92.88 83 LEU A CA 1
ATOM 633 C C . LEU A 1 83 ? -4.789 13.942 6.719 1.00 92.88 83 LEU A C 1
ATOM 635 O O . LEU A 1 83 ? -4.898 12.716 6.781 1.00 92.88 83 LEU A O 1
ATOM 639 N N . ASP A 1 84 ? -4.358 14.598 5.654 1.00 93.12 84 ASP A N 1
ATOM 640 C CA . ASP A 1 84 ? -3.972 13.961 4.411 1.00 93.12 84 ASP A CA 1
ATOM 641 C C . ASP A 1 84 ? -2.455 14.037 4.289 1.00 93.12 84 ASP A C 1
ATOM 643 O O . ASP A 1 84 ? -1.883 15.124 4.248 1.00 93.12 84 ASP A O 1
ATOM 647 N N . GLU A 1 85 ? -1.814 12.877 4.238 1.00 91.31 85 GLU A N 1
ATOM 648 C CA . GLU A 1 85 ? -0.394 12.754 3.948 1.00 91.31 85 GLU A CA 1
ATOM 649 C C . GLU A 1 85 ? -0.245 12.071 2.600 1.00 91.31 85 GLU A C 1
ATOM 651 O O . GLU A 1 85 ? -0.604 10.908 2.439 1.00 91.31 85 GLU A O 1
ATOM 656 N N . GLU A 1 86 ? 0.254 12.804 1.616 1.00 90.12 86 GLU A N 1
ATOM 657 C CA . GLU A 1 86 ? 0.535 12.271 0.292 1.00 90.12 86 GLU A CA 1
ATOM 658 C C . GLU A 1 86 ? 1.710 13.009 -0.335 1.00 90.12 86 GLU A C 1
ATOM 660 O O . GLU A 1 86 ? 2.009 14.152 0.018 1.00 90.12 86 GLU A O 1
ATOM 665 N N . ASP A 1 87 ? 2.384 12.325 -1.251 1.00 91.81 87 ASP A N 1
ATOM 666 C CA . ASP A 1 87 ? 3.467 12.881 -2.042 1.00 91.81 87 ASP A CA 1
ATOM 667 C C . ASP A 1 87 ? 3.021 12.993 -3.504 1.00 91.81 87 ASP A C 1
ATOM 669 O O . ASP A 1 87 ? 2.797 11.986 -4.185 1.00 91.81 87 ASP A O 1
ATOM 673 N N . ILE A 1 88 ? 2.868 14.236 -3.963 1.00 89.69 88 ILE A N 1
ATOM 674 C CA . ILE A 1 88 ? 2.460 14.576 -5.334 1.00 89.69 88 ILE A CA 1
ATOM 675 C C . ILE A 1 88 ? 3.652 14.730 -6.285 1.00 89.69 88 ILE A C 1
ATOM 677 O O . ILE A 1 88 ? 3.467 15.093 -7.446 1.00 89.69 88 ILE A O 1
ATOM 681 N N . SER A 1 89 ? 4.880 14.505 -5.808 1.00 93.81 89 SER A N 1
ATOM 682 C CA . SER A 1 89 ? 6.041 14.463 -6.688 1.00 93.81 89 SER A CA 1
ATOM 683 C C . SER A 1 89 ? 5.952 13.279 -7.650 1.00 93.81 89 SER A C 1
ATOM 685 O O . SER A 1 89 ? 5.269 12.276 -7.394 1.00 93.81 89 SER A O 1
ATOM 687 N N . ALA A 1 90 ? 6.652 13.420 -8.776 1.00 93.69 90 ALA A N 1
ATOM 688 C CA . ALA A 1 90 ? 6.706 12.399 -9.805 1.00 93.69 90 ALA A CA 1
ATOM 689 C C . ALA A 1 90 ? 7.186 11.054 -9.237 1.00 93.69 90 ALA A C 1
ATOM 691 O O . ALA A 1 90 ? 8.057 10.981 -8.361 1.00 93.69 90 ALA A O 1
ATOM 692 N N . ILE A 1 91 ? 6.610 9.981 -9.765 1.00 94.88 91 ILE A N 1
ATOM 693 C CA . ILE A 1 91 ? 7.071 8.627 -9.490 1.00 94.88 91 ILE A CA 1
ATOM 694 C C . ILE A 1 91 ? 8.350 8.423 -10.302 1.00 94.88 91 ILE A C 1
ATOM 696 O O . ILE A 1 91 ? 8.333 8.472 -11.523 1.00 94.88 91 ILE A O 1
ATOM 700 N N . LEU A 1 92 ? 9.470 8.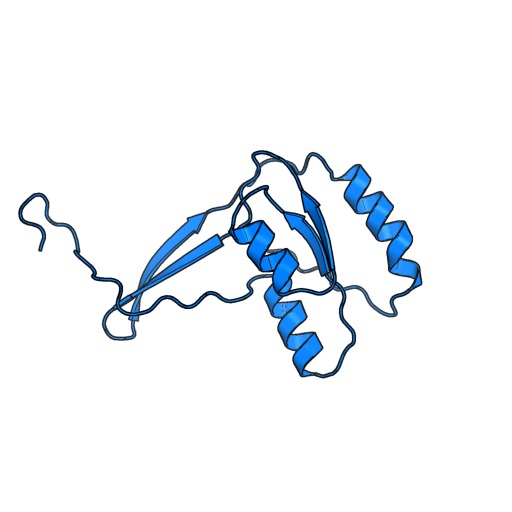218 -9.616 1.00 97.12 92 LEU A N 1
ATOM 701 C CA . LEU A 1 92 ? 10.779 8.017 -10.240 1.00 97.12 92 LEU A CA 1
ATOM 702 C C . LEU A 1 92 ? 10.960 6.595 -10.780 1.00 97.12 92 LEU A C 1
ATOM 704 O O . LEU A 1 92 ? 11.910 6.353 -11.510 1.00 97.12 92 LEU A O 1
ATOM 708 N N . LEU A 1 93 ? 10.071 5.678 -10.389 1.00 96.94 93 LEU A N 1
ATOM 709 C CA . LEU A 1 93 ? 10.059 4.271 -10.795 1.00 96.94 93 LEU A CA 1
ATOM 710 C C . LEU A 1 93 ? 8.964 3.976 -11.835 1.00 96.94 93 LEU A C 1
ATOM 712 O O . LEU A 1 93 ? 8.385 2.891 -11.843 1.00 96.94 93 LEU A O 1
ATOM 716 N N . GLU A 1 94 ? 8.577 4.979 -12.628 1.00 96.12 94 GLU A N 1
ATOM 717 C CA . GLU A 1 94 ? 7.492 4.853 -13.607 1.00 96.12 94 GLU A CA 1
ATOM 718 C C . GLU A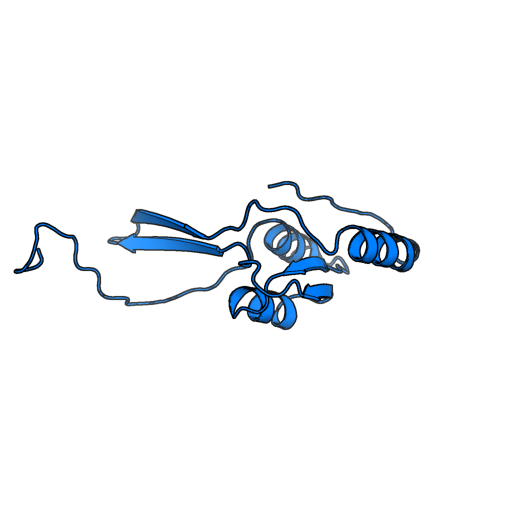 1 94 ? 7.839 3.832 -14.698 1.00 96.12 94 GLU A C 1
ATOM 720 O O . GLU A 1 94 ? 7.029 2.950 -14.984 1.00 96.12 94 GLU A O 1
ATOM 725 N N . ASP A 1 95 ? 9.059 3.884 -15.236 1.00 97.88 95 ASP A N 1
ATOM 726 C CA . ASP A 1 95 ? 9.520 2.953 -16.269 1.00 97.88 95 ASP A CA 1
ATOM 727 C C . ASP A 1 95 ? 9.556 1.505 -15.750 1.00 97.88 95 ASP A C 1
ATOM 729 O O . ASP A 1 95 ? 9.088 0.584 -16.425 1.00 97.88 95 ASP A O 1
ATOM 733 N N . GLU A 1 96 ? 10.049 1.285 -14.526 1.00 98.06 96 GLU A N 1
ATOM 734 C CA . GLU A 1 96 ? 10.036 -0.032 -13.886 1.00 98.06 96 GLU A CA 1
ATOM 735 C C . GLU A 1 96 ? 8.612 -0.525 -13.613 1.00 98.06 96 GLU A C 1
ATOM 737 O O . GLU A 1 96 ? 8.329 -1.714 -13.783 1.00 98.06 96 GLU A O 1
ATOM 742 N N . LEU A 1 97 ? 7.703 0.370 -13.210 1.00 97.38 97 LEU A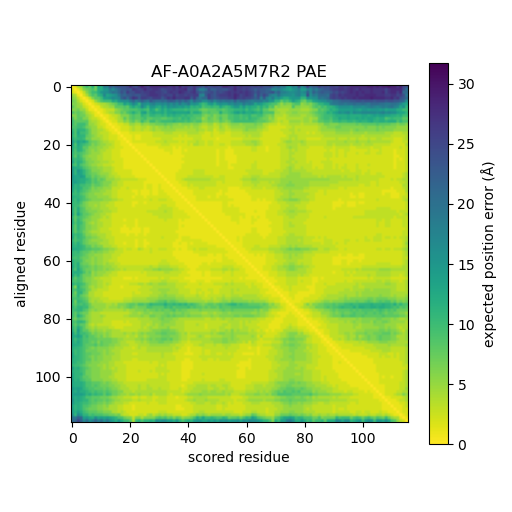 N 1
ATOM 743 C CA . LEU A 1 97 ? 6.302 0.026 -12.980 1.00 97.38 97 LEU A CA 1
ATOM 744 C C . LEU A 1 97 ? 5.625 -0.416 -14.280 1.00 97.38 97 LEU A C 1
ATOM 746 O O . LEU A 1 97 ? 4.895 -1.408 -14.275 1.00 97.38 97 LEU A O 1
ATOM 750 N N . ILE A 1 98 ? 5.870 0.300 -15.379 1.00 97.44 98 ILE A N 1
ATOM 751 C CA . ILE A 1 98 ? 5.321 -0.022 -16.701 1.00 97.44 98 ILE A CA 1
ATOM 752 C C . ILE A 1 98 ? 5.882 -1.358 -17.199 1.00 97.44 98 ILE A C 1
ATOM 754 O O . ILE A 1 98 ? 5.116 -2.216 -17.634 1.00 97.44 98 ILE A O 1
ATOM 758 N N . ALA A 1 99 ? 7.192 -1.585 -17.071 1.00 97.75 99 ALA A N 1
ATOM 759 C CA . ALA A 1 99 ? 7.805 -2.855 -17.457 1.00 97.75 99 ALA A CA 1
ATOM 760 C C . ALA A 1 99 ? 7.215 -4.039 -16.671 1.00 97.75 99 ALA A C 1
ATOM 762 O O . ALA A 1 99 ? 6.896 -5.085 -17.244 1.00 97.75 99 ALA A O 1
ATOM 763 N N . LEU A 1 100 ? 7.018 -3.860 -15.362 1.00 96.62 100 LEU A N 1
ATOM 764 C CA . LEU A 1 100 ? 6.398 -4.863 -14.504 1.00 96.62 100 LEU A CA 1
ATOM 765 C C . LEU A 1 100 ? 4.926 -5.097 -14.876 1.00 96.62 100 LEU A C 1
ATOM 767 O O . LEU A 1 100 ? 4.463 -6.237 -14.916 1.00 96.62 100 LEU A O 1
ATOM 771 N N . PHE A 1 101 ? 4.187 -4.036 -15.193 1.00 96.88 101 PHE A N 1
ATOM 772 C CA . PHE A 1 101 ? 2.815 -4.137 -15.681 1.00 96.88 101 PHE A CA 1
ATOM 773 C C . PHE A 1 101 ? 2.725 -4.966 -16.972 1.00 96.88 101 PHE A C 1
ATOM 775 O O . PHE A 1 101 ? 1.920 -5.897 -17.034 1.00 96.88 101 PHE A O 1
ATOM 782 N N . ASP A 1 102 ? 3.577 -4.686 -17.961 1.00 97.19 102 ASP A N 1
ATOM 783 C CA . ASP A 1 102 ? 3.613 -5.396 -19.247 1.00 97.19 102 ASP A CA 1
ATOM 784 C C . ASP A 1 102 ? 3.976 -6.882 -19.102 1.00 97.19 102 ASP A C 1
ATOM 786 O O . ASP A 1 102 ? 3.515 -7.734 -19.874 1.00 97.19 102 ASP A O 1
ATOM 790 N N . GLU A 1 103 ? 4.797 -7.221 -18.105 1.00 95.88 103 GLU A N 1
ATOM 791 C CA . GLU A 1 103 ? 5.079 -8.608 -17.748 1.00 95.88 103 GLU A CA 1
ATOM 792 C C . GLU A 1 103 ? 3.830 -9.291 -17.181 1.00 95.88 103 GLU A C 1
ATOM 794 O O . GLU A 1 103 ? 3.417 -10.339 -17.685 1.00 95.88 103 GLU A O 1
ATOM 799 N N . LYS A 1 104 ? 3.220 -8.690 -16.151 1.00 94.06 104 LYS A N 1
ATOM 800 C CA . LYS A 1 104 ? 2.153 -9.318 -15.360 1.00 94.06 104 LYS A CA 1
ATOM 801 C C . LYS A 1 104 ? 0.817 -9.376 -16.078 1.00 94.06 104 LYS A C 1
ATOM 803 O O . LYS A 1 104 ? 0.086 -10.345 -15.895 1.00 94.06 104 LYS A O 1
ATOM 808 N N . ILE A 1 105 ? 0.470 -8.374 -16.888 1.00 95.69 105 ILE A N 1
ATOM 809 C CA . ILE A 1 105 ? -0.872 -8.242 -17.482 1.00 95.69 105 ILE A CA 1
ATOM 810 C C . ILE A 1 105 ? -1.320 -9.483 -18.266 1.00 95.69 105 ILE A C 1
ATOM 812 O O . ILE A 1 105 ? -2.512 -9.779 -18.319 1.00 95.69 105 ILE A O 1
ATOM 816 N N . LYS A 1 106 ? -0.371 -10.247 -18.817 1.00 95.25 106 LYS A N 1
ATOM 817 C CA . LYS A 1 106 ? -0.616 -11.479 -19.584 1.00 95.25 106 LYS A CA 1
ATOM 818 C C . LYS A 1 106 ? -1.353 -12.556 -18.780 1.00 95.25 106 LYS A C 1
ATOM 820 O O . LYS A 1 106 ? -2.044 -13.378 -19.377 1.00 95.25 106 LYS A O 1
ATOM 825 N N . ASP A 1 107 ? -1.248 -12.520 -17.453 1.00 94.19 107 ASP A N 1
ATOM 826 C CA . ASP A 1 107 ? -1.878 -13.482 -16.545 1.00 94.19 107 ASP A CA 1
ATOM 827 C C . ASP A 1 107 ? -3.284 -13.051 -16.082 1.00 94.19 107 ASP A C 1
ATOM 829 O O . ASP A 1 107 ? -3.975 -13.802 -15.386 1.00 94.19 107 ASP A O 1
ATOM 833 N N . PHE A 1 108 ? -3.745 -11.854 -16.468 1.00 95.62 108 PHE A N 1
ATOM 834 C CA . PHE A 1 108 ? -5.001 -11.271 -15.994 1.00 95.62 108 PHE A CA 1
ATOM 835 C C . PHE A 1 108 ? -6.039 -11.122 -17.106 1.00 95.62 108 PHE A C 1
ATOM 837 O O . PHE A 1 108 ? -5.746 -10.817 -18.257 1.00 95.62 108 PHE A O 1
ATOM 844 N N . LYS A 1 109 ? -7.311 -11.309 -16.740 1.00 96.19 109 LYS A N 1
ATOM 845 C CA . LYS A 1 109 ? -8.454 -11.169 -17.663 1.00 96.19 109 LYS A CA 1
ATOM 846 C C . LYS A 1 109 ? -8.979 -9.738 -17.766 1.00 96.19 109 LYS A C 1
ATOM 848 O O . LYS A 1 109 ? -9.730 -9.427 -18.684 1.00 96.19 109 LYS A O 1
ATOM 853 N N . ALA A 1 110 ? -8.662 -8.905 -16.782 1.00 95.62 110 ALA A N 1
ATOM 854 C CA . ALA A 1 110 ? -9.137 -7.538 -16.675 1.00 95.62 110 ALA A CA 1
ATOM 855 C C . ALA A 1 110 ? -8.135 -6.709 -15.872 1.00 95.62 110 ALA A C 1
ATOM 857 O O . ALA A 1 110 ? -7.464 -7.229 -14.980 1.00 95.62 110 ALA A O 1
ATOM 858 N N . VAL A 1 111 ? -8.094 -5.415 -16.171 1.00 96.19 111 VAL A N 1
ATOM 859 C CA . VAL A 1 111 ? -7.298 -4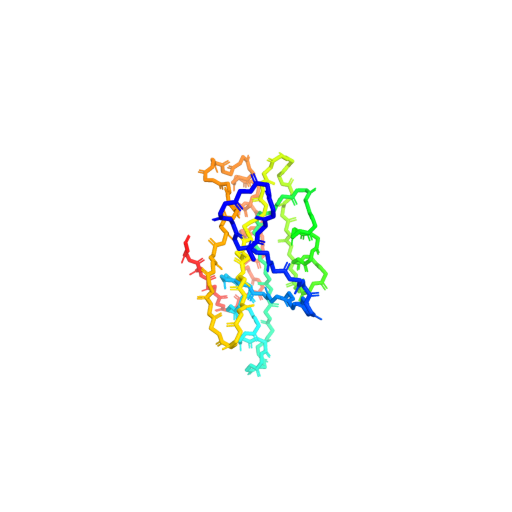.419 -15.455 1.00 96.19 111 VAL A CA 1
ATOM 860 C C . VAL A 1 111 ? -8.240 -3.352 -14.926 1.00 96.19 111 VAL A C 1
ATOM 862 O O . VAL A 1 111 ? -9.143 -2.907 -15.633 1.00 96.19 111 VAL A O 1
ATOM 865 N N . VAL A 1 112 ? -8.020 -2.941 -13.680 1.00 95.62 112 VAL A N 1
ATOM 866 C CA . VAL A 1 112 ? -8.713 -1.807 -13.074 1.00 95.62 112 VAL A CA 1
ATOM 867 C C . VAL A 1 112 ? -7.677 -0.748 -12.742 1.00 95.62 112 VAL A C 1
ATOM 869 O O . VAL A 1 112 ? -6.820 -0.963 -11.890 1.00 95.62 112 VAL A O 1
ATOM 872 N N . LEU A 1 113 ? -7.774 0.397 -13.413 1.00 93.69 113 LEU A N 1
ATOM 873 C CA . LEU A 1 113 ? -7.016 1.594 -13.074 1.00 93.69 113 LEU A CA 1
ATOM 874 C C . LEU A 1 113 ? -7.879 2.445 -12.143 1.00 93.69 113 LEU A C 1
ATOM 876 O O . LEU A 1 113 ? -8.969 2.874 -12.516 1.00 93.69 113 LEU A O 1
ATOM 880 N N . SER A 1 114 ? -7.412 2.631 -10.912 1.00 88.94 114 SER A N 1
ATOM 881 C CA . SER A 1 114 ? -8.106 3.407 -9.883 1.00 88.94 114 SER A CA 1
ATOM 882 C C . SER A 1 114 ? -7.371 4.725 -9.671 1.00 88.94 114 SER A C 1
ATOM 884 O O . SER A 1 114 ? -6.551 4.822 -8.761 1.00 88.94 114 SER A O 1
ATOM 886 N N . ASP A 1 115 ? -7.677 5.710 -10.510 1.00 81.75 115 ASP A N 1
ATOM 887 C CA . ASP A 1 115 ? -7.153 7.073 -10.392 1.00 81.75 115 ASP A CA 1
ATOM 888 C C . ASP A 1 115 ? -7.824 7.812 -9.216 1.00 81.75 115 ASP A C 1
ATOM 890 O O . ASP A 1 115 ? -9.036 7.665 -9.014 1.00 81.75 115 ASP A O 1
ATOM 894 N N . TYR A 1 116 ? -7.035 8.519 -8.401 1.00 63.50 116 TYR A N 1
ATOM 895 C CA . TYR A 1 116 ? -7.463 9.121 -7.129 1.00 63.50 116 TYR A CA 1
ATOM 896 C C . TYR A 1 116 ? -6.762 10.440 -6.825 1.00 63.50 116 TYR A C 1
ATOM 898 O O . TYR A 1 116 ? -5.525 10.495 -6.987 1.00 63.50 116 TYR A O 1
#

Radius of gyration: 17.65 Å; Cα contacts (8 Å, |Δi|>4): 128; chains: 1; bounding box: 32×41×49 Å

pLDDT: mean 92.19, std 9.1, range [48.84, 98.06]

Sequence (116 aa):
ISPEAPVLVAKTLKEDKRLGGAANVYANLKSLGADVFALGVVGDDESGKFLQENLKGEFLIQKGRKTPFKNRIMAHNQQVLRLDEEDISAILLEDELIALFDEKIKDFKAVVLSDY

Secondary structure (DSSP, 8-state):
--SSSS--------------HHHHHHHHHHHTT----EEEEEESSHHHHHHHHHSSEEEEEETTPPPPEEEEEEETTEEEEEEEE---SPPTTHHHHHHHHHHHGGG-S-------

Mean predicted aligned error: 4.91 Å

Foldseek 3Di:
DDPVDPDDDDDDPDDDDDQDFVRVVQVVCVVVVDDDEDAEEAEPDPLRVVCVVPGRYDYHYDYPFHGWDWDFDDDPNDTDDIDTDGDPDDDPCPVVSVVVCVVCVVVDPDDDDGDD

Nearest PDB structures (foldseek):
  4e8w-assembly1_A  TM=8.867E-01  e=1.233E-06  Burkholderia cenocepacia J2315
  4e8z-assembly2_B  TM=8.915E-01  e=2.573E-06  Burkholderia cenocepacia J2315
  4e8w-assembly2_B  TM=8.888E-01  e=4.696E-06  Burkholderia cenocepacia J2315
  4e8y-assembly1_A  TM=9.052E-01  e=6.560E-06  Burkholderia cenocepacia J2315

Solvent-accessible surface area (backbone atoms only — not comparable to full-atom values): 7597 Å² total; per-residue (Å²): 114,46,97,87,47,100,40,89,78,82,78,89,85,79,85,85,90,76,69,55,74,54,51,35,53,48,52,54,43,42,75,73,68,48,91,69,74,48,76,51,78,30,12,78,42,72,63,25,48,50,48,62,77,76,42,63,58,55,70,48,70,42,80,90,44,53,36,75,44,76,49,73,44,69,54,96,95,35,80,77,46,76,49,80,46,69,58,88,69,83,72,90,56,50,70,61,50,50,54,50,44,69,62,53,53,80,83,50,95,75,86,84,86,65,88,130